Protein AF-A0A851TRY1-F1 (afdb_monomer)

Secondary structure (DSSP, 8-state):
-PPPPS-----TTT-HHHHHHHHHTTPPP---B-TTSBB-TTS-GGGTT-BHHHHHHHHHHHHHHTT----------PPP----

Mean predicted aligned error: 4.32 Å

Organism: NCBI:txid1977171

pLDDT: mean 92.41, std 9.35, range [51.31, 98.19]

Radius of gyration: 14.93 Å; Cα contacts (8 Å, |Δi|>4): 65; chains: 1; bounding box: 34×34×36 Å

Nearest PDB structures (foldseek):
  1wka-assembly1_A  TM=9.484E-01  e=8.516E-04  Thermus thermophilus
  8c9f-assembly1_A  TM=9.452E-01  e=1.957E-01  Priestia megaterium
  8wnj-assembly1_A  TM=8.700E-01  e=3.608E-01  Helicobacter pylori
  8c9d-assembly1_A  TM=7.908E-01  e=5.806E-01  Priestia megaterium

Foldseek 3Di:
DPDDDPDDDQQLQPDVVSVVVCVVVVHDHDDQADPVQAGHPPPPPVRGRPHPVRCVVVVVVVCVVVVNDPDDDDDDDDDDDDPD

Sequence (84 aa):
VPVSPGAVKVTPGHSPADLALARAQGLPLLSVINEDGTLCPPGGGWLQGVPRFAARPQVLAALAERRLLRGTREHPMTLPLCRY

Solvent-accessible surface area (backbone atoms only — not comparable to full-atom values): 5532 Å² total; per-residue (Å²): 130,88,81,69,70,99,69,80,90,80,47,41,58,80,33,76,70,32,31,56,52,26,62,78,69,72,50,82,83,58,57,39,61,45,96,90,40,23,25,31,78,82,61,44,79,95,43,52,69,35,44,56,76,72,41,47,64,54,53,52,49,57,29,45,78,69,69,68,57,89,77,86,74,94,75,94,76,91,76,91,70,88,88,127

InterPro domains:
  IPR002303 Valine-tRNA ligase [PTHR11946] (6-83)
  IPR009008 Valyl/Leucyl/Isoleucyl-tRNA synthetase, editing domain [G3DSA:3.90.740.10] (4-83)
  IPR009008 Valyl/Leucyl/Isoleucyl-tRNA synthetase, editing domain [SSF50677] (6-79)

Structure (mmCIF, N/CA/C/O backbone):
data_AF-A0A851TRY1-F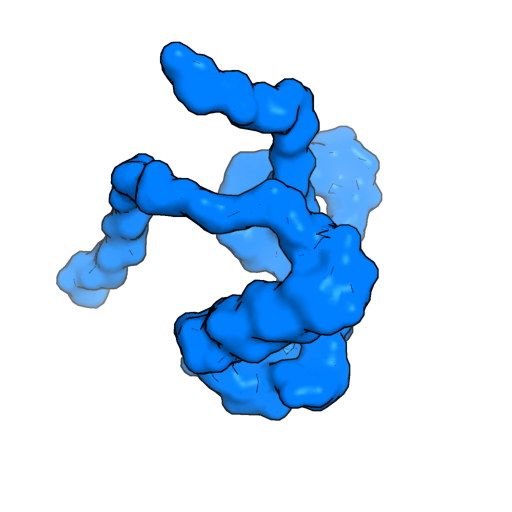1
#
_entry.id   AF-A0A851TRY1-F1
#
loop_
_atom_site.group_PDB
_atom_site.id
_atom_site.type_symbol
_atom_site.label_atom_id
_atom_site.label_alt_id
_atom_site.label_comp_id
_atom_site.label_asym_id
_atom_site.label_entity_id
_atom_site.label_seq_id
_atom_site.pdbx_PDB_ins_code
_atom_site.Cartn_x
_atom_site.Cartn_y
_atom_site.Cartn_z
_atom_site.occupancy
_atom_site.B_iso_or_equiv
_atom_site.auth_seq_id
_atom_site.auth_comp_id
_atom_site.auth_asym_id
_atom_site.auth_atom_id
_atom_site.pdbx_PDB_model_num
ATOM 1 N N . VAL A 1 1 ? -10.165 12.403 -24.420 1.00 51.31 1 VAL A N 1
ATOM 2 C CA . VAL A 1 1 ? -9.027 11.995 -23.561 1.00 51.31 1 VAL A CA 1
ATOM 3 C C . VAL A 1 1 ? -9.493 12.095 -22.118 1.00 51.31 1 VAL A C 1
ATOM 5 O O . VAL A 1 1 ? -9.968 13.168 -21.761 1.00 51.31 1 VAL A O 1
ATOM 8 N N . PRO A 1 2 ? -9.485 11.025 -21.309 1.00 54.38 2 PRO A N 1
ATOM 9 C CA . PRO A 1 2 ? -9.902 11.134 -19.918 1.00 54.38 2 PRO A CA 1
ATOM 10 C C . PRO A 1 2 ? -8.894 12.033 -19.202 1.00 54.38 2 PRO A C 1
ATOM 12 O O . PRO A 1 2 ? -7.711 11.707 -19.153 1.00 54.38 2 PRO A O 1
ATOM 15 N N . VAL A 1 3 ? -9.345 13.172 -18.684 1.00 58.06 3 VAL A N 1
ATOM 16 C CA . VAL A 1 3 ? -8.496 14.079 -17.909 1.00 58.06 3 VAL A CA 1
ATOM 17 C C . VAL A 1 3 ? -8.086 13.342 -16.634 1.00 58.06 3 VAL A C 1
ATOM 19 O O . VAL A 1 3 ? -8.934 12.921 -15.841 1.00 58.06 3 VAL A O 1
ATOM 22 N N . SER A 1 4 ? -6.789 13.100 -16.466 1.00 64.19 4 SER A N 1
ATOM 23 C CA . SER A 1 4 ? -6.248 12.699 -15.170 1.00 64.19 4 SER A CA 1
ATOM 24 C C . SER A 1 4 ? -6.232 13.937 -14.277 1.00 64.19 4 SER A C 1
ATOM 26 O O . SER A 1 4 ? -5.848 15.005 -14.758 1.00 64.19 4 SER A O 1
ATOM 28 N N . PRO A 1 5 ? -6.648 13.840 -13.004 1.00 68.81 5 PRO A N 1
ATOM 29 C CA . PRO A 1 5 ? -6.445 14.938 -12.071 1.00 68.81 5 PRO A CA 1
ATOM 30 C C . PRO A 1 5 ? -4.951 15.273 -12.091 1.00 68.81 5 PRO A C 1
ATOM 32 O O . PRO A 1 5 ? -4.131 14.362 -12.001 1.00 68.81 5 PRO A O 1
ATOM 35 N N . GLY A 1 6 ? -4.574 16.544 -12.227 1.00 87.62 6 GLY A N 1
ATOM 36 C CA . GLY A 1 6 ? -3.164 16.972 -12.236 1.00 87.62 6 GLY A CA 1
ATOM 37 C C . GLY A 1 6 ? -2.414 16.717 -10.917 1.00 87.62 6 GLY A C 1
ATOM 38 O O . GLY A 1 6 ? -1.313 17.220 -10.733 1.00 87.62 6 GLY A O 1
ATOM 39 N N . ALA A 1 7 ? -3.015 15.957 -10.000 1.00 90.88 7 ALA A N 1
ATOM 40 C CA . ALA A 1 7 ? -2.479 15.535 -8.721 1.00 90.88 7 ALA A CA 1
ATOM 41 C C . ALA A 1 7 ? -2.578 14.007 -8.595 1.00 90.88 7 ALA A C 1
ATOM 43 O O . ALA A 1 7 ? -3.583 13.395 -8.968 1.00 90.88 7 ALA A O 1
ATOM 44 N N . VAL A 1 8 ? -1.537 13.401 -8.028 1.00 92.50 8 VAL A N 1
ATOM 45 C CA . VAL A 1 8 ? -1.410 11.952 -7.825 1.00 92.50 8 VAL A CA 1
ATOM 46 C C . VAL A 1 8 ? -1.140 11.639 -6.354 1.00 92.50 8 VAL A C 1
ATOM 48 O O . VAL A 1 8 ? -0.664 12.490 -5.605 1.00 92.50 8 VAL A O 1
ATOM 51 N N . LYS A 1 9 ? -1.449 10.410 -5.925 1.00 93.44 9 LYS A N 1
ATOM 52 C CA . LYS A 1 9 ? -1.086 9.935 -4.581 1.00 93.44 9 LYS A CA 1
ATOM 53 C C . LYS A 1 9 ? 0.429 9.717 -4.472 1.00 93.44 9 LYS A C 1
ATOM 55 O O . LYS A 1 9 ? 1.046 9.314 -5.452 1.00 93.44 9 LYS A O 1
ATOM 60 N N . VAL A 1 10 ? 0.978 9.873 -3.265 1.00 95.00 10 VAL A N 1
ATOM 61 C CA . VAL A 1 10 ? 2.376 9.549 -2.929 1.00 95.00 10 VAL A CA 1
ATOM 62 C C . VAL A 1 10 ? 2.387 8.475 -1.839 1.00 95.00 10 VAL A C 1
ATOM 64 O O . VAL A 1 10 ? 1.804 8.651 -0.773 1.00 95.00 10 VAL A O 1
ATOM 67 N N . THR A 1 11 ? 3.015 7.339 -2.124 1.00 95.50 11 THR A N 1
ATOM 68 C CA . THR A 1 11 ? 3.043 6.122 -1.300 1.00 95.50 11 THR A CA 1
ATOM 69 C C . THR A 1 11 ? 4.468 5.548 -1.212 1.00 95.50 11 THR A C 1
ATOM 71 O O . THR A 1 11 ? 4.781 4.576 -1.901 1.00 95.50 11 THR A O 1
ATOM 74 N N . PRO A 1 12 ? 5.346 6.119 -0.362 1.00 95.81 12 PRO A N 1
ATOM 75 C CA . PRO A 1 12 ? 6.788 5.828 -0.370 1.00 95.81 12 PRO A CA 1
ATOM 76 C C . PRO A 1 12 ? 7.147 4.365 -0.089 1.00 95.81 12 PRO A C 1
ATOM 78 O O . PRO A 1 12 ? 8.122 3.858 -0.630 1.00 95.81 12 PRO A O 1
ATOM 81 N N . GLY A 1 13 ? 6.345 3.664 0.718 1.00 95.50 13 GLY A N 1
ATOM 82 C CA . GLY A 1 13 ? 6.553 2.243 1.008 1.00 95.50 13 GLY A CA 1
ATOM 83 C C . GLY A 1 13 ? 6.213 1.290 -0.143 1.00 95.50 13 GLY A C 1
ATOM 84 O O . GLY A 1 13 ? 6.520 0.110 -0.039 1.00 95.50 13 GLY A O 1
ATOM 85 N N . HIS A 1 14 ? 5.579 1.769 -1.224 1.00 95.12 14 HIS A N 1
ATOM 86 C CA . HIS A 1 14 ? 4.969 0.906 -2.254 1.00 95.12 14 HIS A CA 1
ATOM 87 C C . HIS A 1 14 ? 5.240 1.348 -3.698 1.00 95.12 14 HIS A C 1
ATOM 89 O O . HIS A 1 14 ? 4.701 0.759 -4.633 1.00 95.12 14 HIS A O 1
ATOM 95 N N . SER A 1 15 ? 6.036 2.398 -3.905 1.00 94.81 15 SER A N 1
ATOM 96 C CA . SER A 1 15 ? 6.377 2.927 -5.229 1.00 94.81 15 SER A CA 1
ATOM 97 C C . SER A 1 15 ? 7.804 3.487 -5.213 1.00 94.81 15 SER A C 1
ATOM 99 O O . SER A 1 15 ? 8.083 4.394 -4.426 1.00 94.81 15 SER A O 1
ATOM 101 N N . PRO A 1 16 ? 8.714 3.006 -6.085 1.00 94.50 16 PRO A N 1
ATOM 102 C CA . PRO A 1 16 ? 10.079 3.530 -6.160 1.00 94.50 16 PRO A CA 1
ATOM 103 C C . PRO A 1 16 ? 10.145 5.028 -6.492 1.00 94.50 16 PRO A C 1
ATOM 105 O O . PRO A 1 16 ? 10.976 5.745 -5.937 1.00 94.50 16 PRO A O 1
ATOM 108 N N . ALA A 1 17 ? 9.249 5.513 -7.360 1.00 94.62 17 ALA A N 1
ATOM 109 C CA . ALA A 1 17 ? 9.170 6.932 -7.706 1.00 94.62 17 ALA A CA 1
ATOM 110 C C . ALA A 1 17 ? 8.735 7.778 -6.496 1.00 94.62 17 ALA A C 1
ATOM 112 O O . ALA A 1 17 ? 9.340 8.812 -6.206 1.00 94.62 17 ALA A O 1
ATOM 113 N N . ASP A 1 18 ? 7.745 7.295 -5.741 1.00 97.06 18 ASP A N 1
ATOM 114 C CA . ASP A 1 18 ? 7.241 7.979 -4.548 1.00 97.06 18 ASP A CA 1
ATOM 115 C C . ASP A 1 18 ? 8.294 7.983 -3.430 1.00 97.06 18 ASP A C 1
ATOM 117 O O . ASP A 1 18 ? 8.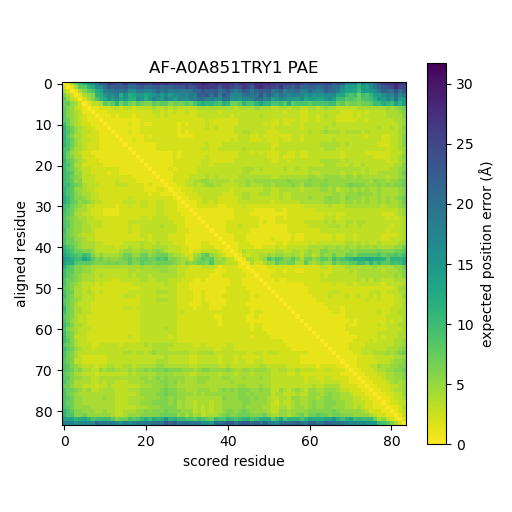399 8.959 -2.690 1.00 97.06 18 ASP A O 1
ATOM 121 N N . LEU A 1 19 ? 9.098 6.918 -3.318 1.00 97.00 19 LEU A N 1
ATOM 122 C CA . LEU A 1 19 ? 10.204 6.829 -2.363 1.00 97.00 19 LEU A CA 1
ATOM 123 C C . LEU A 1 19 ? 11.293 7.870 -2.644 1.00 97.00 19 LEU A C 1
ATOM 125 O O . LEU A 1 19 ? 11.784 8.512 -1.714 1.00 97.00 19 LEU A O 1
ATOM 129 N N . ALA A 1 20 ? 11.676 8.048 -3.912 1.00 96.56 20 ALA A N 1
ATOM 130 C CA . ALA A 1 20 ? 12.664 9.053 -4.303 1.00 96.56 20 ALA A CA 1
ATOM 131 C C . ALA A 1 20 ? 12.171 10.473 -3.983 1.00 96.56 20 ALA A C 1
ATOM 133 O O . ALA A 1 20 ? 12.901 11.257 -3.372 1.00 96.56 20 ALA A O 1
ATOM 134 N N . LEU A 1 21 ? 10.908 10.768 -4.314 1.00 95.88 21 LEU A N 1
ATOM 135 C CA . LEU A 1 21 ? 10.263 12.035 -3.973 1.00 95.88 21 LEU A CA 1
ATOM 136 C C . LEU A 1 21 ? 10.217 12.254 -2.454 1.00 95.88 21 LEU A C 1
ATOM 138 O O . LEU A 1 21 ? 10.594 13.318 -1.972 1.00 95.88 21 LEU A O 1
ATOM 142 N N . ALA A 1 22 ? 9.805 11.241 -1.693 1.00 96.12 22 ALA A N 1
ATOM 143 C CA . ALA A 1 22 ? 9.722 11.317 -0.240 1.00 96.12 22 ALA A CA 1
ATOM 144 C C . ALA A 1 22 ? 11.071 11.605 0.416 1.00 96.12 22 ALA A C 1
ATOM 146 O O . ALA A 1 22 ? 11.139 12.459 1.293 1.00 96.12 22 ALA A O 1
ATOM 147 N N . ARG A 1 23 ? 12.152 10.963 -0.042 1.00 95.56 23 ARG A N 1
ATOM 148 C CA . ARG A 1 23 ? 13.511 11.236 0.451 1.00 95.56 23 ARG A CA 1
ATOM 149 C C . ARG A 1 23 ? 13.936 12.675 0.181 1.00 95.56 23 ARG A C 1
ATOM 151 O O . ARG A 1 23 ? 14.468 13.319 1.077 1.00 95.56 23 ARG A O 1
ATOM 158 N N . ALA A 1 24 ? 13.661 13.186 -1.019 1.00 96.44 24 ALA A N 1
ATOM 159 C CA . ALA A 1 24 ? 13.985 14.565 -1.378 1.00 96.44 24 ALA A CA 1
ATOM 160 C C . ALA A 1 24 ? 13.196 15.601 -0.557 1.00 96.44 24 ALA A C 1
ATOM 162 O O . ALA A 1 24 ? 13.670 16.715 -0.362 1.00 96.44 24 ALA A O 1
ATOM 163 N N . GLN A 1 25 ? 11.998 15.242 -0.089 1.00 96.50 25 GLN A N 1
ATOM 164 C CA . GLN A 1 25 ? 11.100 16.119 0.669 1.00 96.50 25 GLN A CA 1
ATOM 165 C C . GLN A 1 25 ? 11.087 15.826 2.181 1.00 96.50 25 GLN A C 1
ATOM 167 O O . GLN A 1 25 ? 10.303 16.427 2.910 1.00 96.50 25 GLN A O 1
ATOM 172 N N . GLY A 1 26 ? 11.916 14.893 2.666 1.00 95.69 26 GLY A N 1
ATOM 173 C CA . GLY A 1 26 ? 11.962 14.507 4.081 1.00 95.69 26 GLY A CA 1
ATOM 174 C C . GLY A 1 26 ? 10.674 13.860 4.612 1.00 95.69 26 GLY A C 1
ATOM 175 O O . GLY A 1 26 ? 10.382 13.966 5.801 1.00 95.69 26 GLY A O 1
ATOM 176 N N . LEU A 1 27 ? 9.882 13.211 3.752 1.00 95.75 27 LEU A N 1
ATOM 177 C CA . LEU A 1 27 ? 8.641 12.545 4.156 1.00 95.75 27 LEU A CA 1
ATOM 178 C C . LEU A 1 27 ? 8.926 11.197 4.846 1.00 95.75 27 LEU A C 1
ATOM 180 O O . LEU A 1 27 ? 9.835 10.472 4.429 1.00 95.75 27 LEU A O 1
ATOM 184 N N . PRO A 1 28 ? 8.128 10.812 5.859 1.00 93.75 28 PRO A N 1
ATOM 185 C CA . PRO A 1 28 ? 8.302 9.545 6.556 1.00 93.75 28 PRO A CA 1
ATOM 186 C C . PRO A 1 28 ? 8.012 8.347 5.647 1.00 93.75 28 PRO A C 1
ATOM 188 O O . PRO A 1 28 ? 7.114 8.369 4.801 1.00 93.75 28 PRO A O 1
ATOM 191 N N . LEU A 1 29 ? 8.748 7.260 5.876 1.00 94.50 29 LEU A N 1
ATOM 192 C CA . LEU A 1 29 ? 8.506 5.981 5.221 1.00 94.50 29 LEU A CA 1
ATOM 193 C C . LEU A 1 29 ? 7.479 5.177 6.023 1.00 94.50 29 LEU A C 1
ATOM 195 O O . LEU A 1 29 ? 7.743 4.783 7.155 1.00 94.50 29 LEU A O 1
ATOM 199 N N . LEU A 1 30 ? 6.323 4.913 5.417 1.00 92.31 30 LEU A N 1
ATOM 200 C CA . LEU A 1 30 ? 5.263 4.091 6.000 1.00 92.31 30 LEU A CA 1
ATOM 201 C C . LEU A 1 30 ? 4.908 2.946 5.047 1.00 92.31 30 LEU A C 1
ATOM 203 O O . LEU A 1 30 ? 4.733 3.166 3.844 1.00 92.31 30 LEU A O 1
ATOM 207 N N . SER A 1 31 ? 4.760 1.741 5.600 1.00 95.06 31 SER A N 1
ATOM 208 C CA . SER A 1 31 ? 4.191 0.583 4.910 1.00 95.06 31 SER A CA 1
ATOM 209 C C . SER A 1 31 ? 2.911 0.135 5.609 1.00 95.06 31 SER A C 1
ATOM 211 O O . SER A 1 31 ? 2.760 0.306 6.812 1.00 95.06 31 SER A O 1
ATOM 213 N N . VAL A 1 32 ? 1.983 -0.416 4.829 1.00 96.88 32 VAL A N 1
ATOM 214 C CA . VAL A 1 32 ? 0.699 -0.967 5.297 1.00 96.88 32 VAL A CA 1
ATOM 215 C C . VAL A 1 32 ? 0.481 -2.383 4.764 1.00 96.88 32 VAL A C 1
ATOM 217 O O . VAL A 1 32 ? -0.615 -2.919 4.879 1.00 96.88 32 VAL A O 1
ATOM 220 N N . ILE A 1 33 ? 1.503 -2.961 4.124 1.00 97.25 33 ILE A N 1
ATOM 221 C CA . ILE A 1 33 ? 1.482 -4.301 3.541 1.00 97.25 33 ILE A CA 1
ATOM 222 C C . ILE A 1 33 ? 2.708 -5.036 4.082 1.00 97.25 33 ILE A C 1
ATOM 224 O O . ILE A 1 33 ? 3.829 -4.544 3.937 1.00 97.25 33 ILE A O 1
ATOM 228 N N . ASN A 1 34 ? 2.476 -6.182 4.712 1.00 96.56 34 ASN A N 1
ATOM 229 C CA . ASN A 1 34 ? 3.505 -7.104 5.177 1.00 96.56 34 ASN A CA 1
ATOM 230 C C . ASN A 1 34 ? 4.160 -7.846 4.001 1.00 96.56 34 ASN A C 1
ATOM 232 O O . ASN A 1 34 ? 3.633 -7.875 2.886 1.00 96.56 34 ASN A O 1
ATOM 236 N N . GLU A 1 35 ? 5.284 -8.509 4.268 1.00 96.19 35 GLU A N 1
ATOM 237 C CA . GLU A 1 35 ? 6.003 -9.329 3.281 1.00 96.19 35 GLU A CA 1
ATOM 238 C C . GLU A 1 35 ? 5.159 -10.502 2.752 1.00 96.19 35 GLU A C 1
ATOM 240 O O . GLU A 1 35 ? 5.241 -10.843 1.574 1.00 96.19 35 GLU A O 1
ATOM 245 N N . ASP A 1 36 ? 4.272 -11.058 3.583 1.00 96.75 36 ASP A N 1
ATOM 246 C CA . ASP A 1 36 ? 3.308 -12.100 3.196 1.00 96.75 36 ASP A CA 1
ATOM 247 C C . ASP A 1 36 ? 2.138 -11.566 2.339 1.00 96.75 36 ASP A C 1
ATOM 249 O O . ASP A 1 36 ? 1.287 -12.320 1.862 1.00 96.75 36 ASP A O 1
ATOM 253 N N . GLY A 1 37 ? 2.084 -10.250 2.112 1.00 96.75 37 GLY A N 1
ATOM 254 C CA . GLY A 1 37 ? 1.058 -9.596 1.316 1.00 96.75 37 GLY A CA 1
ATOM 255 C C . GLY A 1 37 ? -0.250 -9.296 2.049 1.00 96.75 37 GLY A C 1
ATOM 256 O O . GLY A 1 37 ? -1.207 -8.877 1.383 1.00 96.75 37 GLY A O 1
ATOM 257 N N . THR A 1 38 ? -0.309 -9.489 3.367 1.00 97.81 38 THR A N 1
ATOM 258 C CA . THR A 1 38 ? -1.436 -9.075 4.216 1.00 97.81 38 THR A CA 1
ATOM 259 C C . THR A 1 38 ? -1.324 -7.606 4.617 1.00 97.81 38 THR A C 1
ATOM 261 O O . THR A 1 38 ? -0.234 -7.033 4.619 1.00 97.81 38 THR A O 1
ATOM 264 N N . LEU A 1 39 ? -2.450 -6.953 4.920 1.00 97.88 39 LEU A N 1
ATOM 265 C CA . LEU A 1 39 ? -2.429 -5.580 5.420 1.00 97.88 39 LEU A CA 1
ATOM 266 C C . LEU A 1 39 ? -2.070 -5.522 6.909 1.00 97.88 39 LEU A C 1
ATOM 268 O O . LEU A 1 39 ? -2.483 -6.365 7.705 1.00 97.88 39 LEU A O 1
ATOM 272 N N . CYS A 1 40 ? -1.328 -4.486 7.290 1.00 96.19 40 CYS A N 1
ATOM 273 C CA . CYS A 1 40 ? -0.859 -4.253 8.652 1.00 96.19 40 CYS A CA 1
ATOM 274 C C . CYS A 1 40 ? -1.068 -2.793 9.091 1.00 96.19 40 CYS A C 1
ATOM 276 O O . CYS A 1 40 ? -1.309 -1.915 8.251 1.00 96.19 40 CYS A O 1
ATOM 278 N N . PRO A 1 41 ? -1.014 -2.498 10.405 1.00 94.81 41 PRO A N 1
ATOM 279 C CA . PRO A 1 41 ? -1.037 -1.121 10.890 1.00 94.81 41 PRO A CA 1
ATOM 280 C C . PRO A 1 41 ? 0.087 -0.281 10.251 1.00 9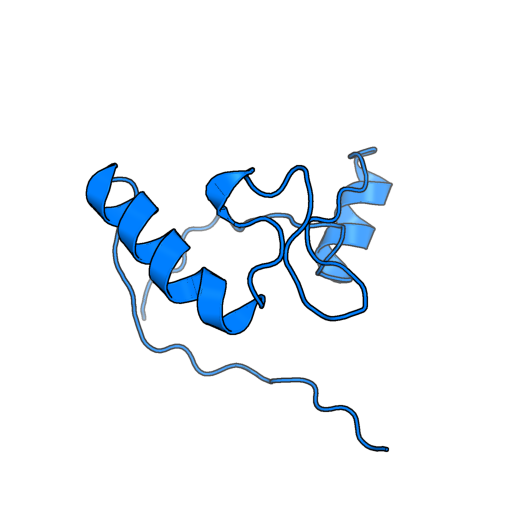4.81 41 PRO A C 1
ATOM 282 O O . PRO A 1 41 ? 1.198 -0.786 10.111 1.00 94.81 41 PRO A O 1
ATOM 285 N N . PRO A 1 42 ? -0.165 0.990 9.876 1.00 92.44 42 PRO A N 1
ATOM 286 C CA . PRO A 1 42 ? -1.355 1.798 10.168 1.00 92.44 42 PRO A CA 1
ATOM 287 C C . PRO A 1 42 ? -2.479 1.734 9.106 1.00 92.44 42 PRO A C 1
ATOM 289 O O . PRO A 1 42 ? -3.316 2.632 9.060 1.00 92.44 42 PRO A O 1
ATOM 292 N N . GLY A 1 43 ? -2.553 0.697 8.261 1.00 83.81 43 GLY A N 1
ATOM 293 C CA . GLY A 1 43 ? -3.485 0.577 7.120 1.00 83.81 43 GLY A CA 1
ATOM 294 C C . GLY A 1 43 ? -4.993 0.4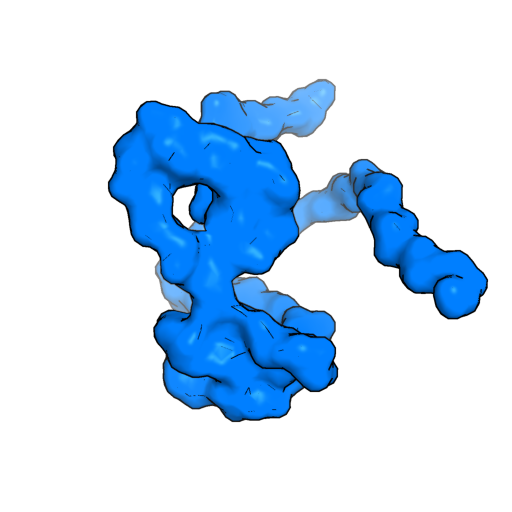93 7.420 1.00 83.81 43 GLY A C 1
ATOM 295 O O . GLY A 1 43 ? -5.772 0.183 6.521 1.00 83.81 43 GLY A O 1
ATOM 296 N N . GLY A 1 44 ? -5.413 0.782 8.654 1.00 82.69 44 GLY A N 1
ATOM 297 C CA . GLY A 1 44 ? -6.779 0.624 9.153 1.00 82.69 44 GLY A CA 1
ATOM 298 C C . GLY A 1 44 ? -6.993 -0.742 9.808 1.00 82.69 44 GLY A C 1
ATOM 299 O O . GLY A 1 44 ? -6.883 -1.773 9.154 1.00 82.69 44 GLY A O 1
ATOM 300 N N . GLY A 1 45 ? -7.331 -0.754 11.103 1.00 90.31 45 GLY A N 1
ATOM 301 C CA . GLY A 1 45 ? -7.435 -1.994 11.891 1.00 90.31 45 GLY A CA 1
ATOM 302 C C . GLY A 1 45 ? -8.457 -3.005 11.357 1.00 90.31 45 GLY A C 1
ATOM 303 O O . GLY A 1 45 ? -8.243 -4.205 11.458 1.00 90.31 45 GLY A O 1
ATOM 304 N N . TRP A 1 46 ? -9.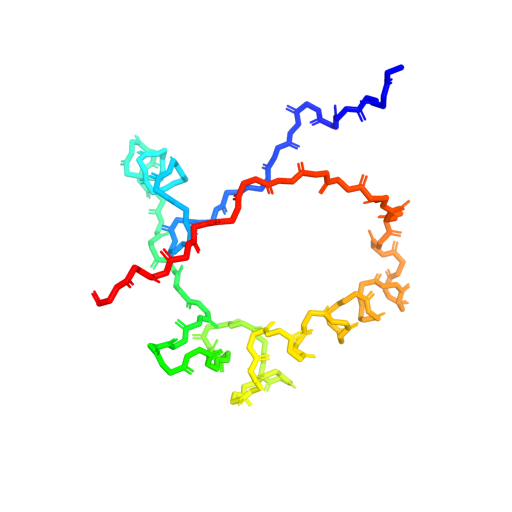517 -2.532 10.698 1.00 94.75 46 TRP A N 1
ATOM 305 C CA . TRP A 1 46 ? -10.554 -3.369 10.080 1.00 94.75 46 TRP A CA 1
ATOM 306 C C . TRP A 1 46 ? -10.066 -4.191 8.870 1.00 94.75 46 TRP A C 1
ATOM 308 O O . TRP A 1 46 ? -10.783 -5.071 8.406 1.00 94.75 46 TRP A O 1
ATOM 318 N N . LEU A 1 47 ? -8.857 -3.918 8.369 1.00 96.31 47 LEU A N 1
ATOM 319 C CA . LEU A 1 47 ? -8.215 -4.662 7.285 1.00 96.31 47 LEU A CA 1
ATOM 320 C C . LEU A 1 47 ? -7.012 -5.491 7.743 1.00 96.31 47 LEU A C 1
ATOM 322 O O . LEU A 1 47 ? -6.388 -6.155 6.917 1.00 96.31 47 LEU A O 1
ATOM 326 N N . GLN A 1 48 ? -6.645 -5.445 9.023 1.00 96.81 48 GLN A N 1
ATOM 327 C CA . GLN A 1 48 ? -5.447 -6.124 9.506 1.00 96.81 48 GLN A CA 1
ATOM 328 C C . GLN A 1 48 ? -5.516 -7.635 9.227 1.00 96.81 48 GLN A C 1
ATOM 330 O O . GLN A 1 48 ? -6.514 -8.287 9.520 1.00 96.81 48 GLN A O 1
ATOM 335 N N . GLY A 1 49 ? -4.455 -8.184 8.631 1.00 96.94 49 GLY A N 1
ATOM 336 C CA . GLY A 1 49 ? -4.375 -9.590 8.223 1.00 96.94 49 GLY A CA 1
ATOM 337 C C . GLY A 1 49 ? -5.095 -9.921 6.909 1.00 96.94 49 GLY A C 1
ATOM 338 O O . GLY A 1 49 ? -4.932 -11.022 6.388 1.00 96.94 49 GLY A O 1
ATOM 339 N N . VAL A 1 50 ? -5.852 -8.990 6.317 1.00 98.19 50 VAL A N 1
ATOM 340 C CA . VAL A 1 50 ? -6.544 -9.229 5.042 1.00 98.19 50 VAL A CA 1
ATOM 341 C C . VAL A 1 50 ? -5.536 -9.183 3.883 1.00 98.19 50 VAL A C 1
ATOM 343 O O . VAL A 1 50 ? -4.771 -8.219 3.782 1.00 98.19 50 VAL A O 1
ATOM 346 N N . PRO A 1 51 ? -5.534 -10.161 2.956 1.00 98.19 51 PRO A N 1
ATOM 347 C CA . PRO A 1 51 ? -4.682 -10.118 1.769 1.00 98.19 51 PRO A CA 1
ATOM 348 C C . PRO A 1 51 ? -4.944 -8.877 0.902 1.00 98.19 51 PRO A C 1
ATOM 350 O O . PRO A 1 51 ? -6.093 -8.546 0.601 1.00 98.19 51 PRO A O 1
ATOM 353 N N . ARG A 1 52 ? -3.882 -8.219 0.417 1.00 96.56 52 ARG A N 1
ATOM 354 C CA . ARG A 1 52 ? -3.948 -6.924 -0.300 1.00 96.56 52 ARG A CA 1
ATOM 355 C C . ARG A 1 52 ? -4.942 -6.865 -1.470 1.00 96.56 52 ARG A C 1
ATOM 357 O O . ARG A 1 52 ? -5.520 -5.813 -1.738 1.00 96.56 52 ARG A O 1
ATOM 364 N N . PHE A 1 53 ? -5.140 -7.973 -2.187 1.00 96.56 53 PHE A N 1
ATOM 365 C CA . PHE A 1 53 ? -6.083 -8.030 -3.310 1.00 96.56 53 PHE A CA 1
ATOM 366 C C . PHE A 1 53 ? -7.534 -8.193 -2.847 1.00 96.56 53 PHE A C 1
ATOM 368 O O . P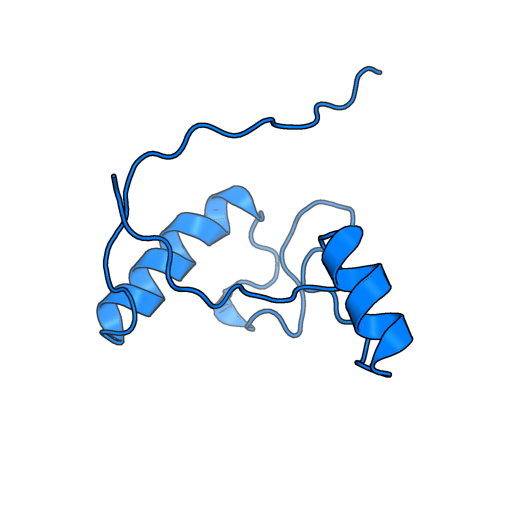HE A 1 53 ? -8.417 -7.572 -3.432 1.00 96.56 53 PHE A O 1
ATOM 375 N N . ALA A 1 54 ? -7.767 -8.939 -1.764 1.00 97.81 54 ALA A N 1
ATOM 376 C CA . ALA A 1 54 ? -9.080 -9.076 -1.138 1.00 97.81 54 ALA A CA 1
ATOM 377 C C . ALA A 1 54 ? -9.502 -7.799 -0.389 1.00 97.81 54 ALA A C 1
ATOM 379 O O . ALA A 1 54 ? -10.686 -7.478 -0.329 1.00 97.81 54 ALA A O 1
ATOM 380 N N . ALA A 1 55 ? -8.539 -7.029 0.126 1.00 97.50 55 ALA A N 1
ATOM 381 C CA . ALA A 1 55 ? -8.792 -5.749 0.786 1.00 97.50 55 ALA A CA 1
ATOM 382 C C . ALA A 1 55 ? -9.291 -4.659 -0.179 1.00 97.50 55 ALA A C 1
ATOM 384 O O . ALA A 1 55 ? -10.089 -3.803 0.197 1.00 97.50 55 ALA A O 1
ATOM 385 N N . ARG A 1 56 ? -8.844 -4.678 -1.442 1.00 96.81 56 ARG A N 1
ATOM 386 C CA . ARG A 1 56 ? -9.164 -3.638 -2.433 1.00 96.81 56 ARG A CA 1
ATOM 387 C C . ARG A 1 56 ? -10.666 -3.380 -2.630 1.00 96.81 56 ARG A C 1
ATOM 389 O O . ARG A 1 56 ? -11.048 -2.212 -2.536 1.00 96.81 56 ARG A O 1
ATOM 396 N N . PRO A 1 57 ? -11.525 -4.384 -2.896 1.00 97.38 57 PRO A N 1
ATOM 397 C CA . PRO A 1 57 ? -12.962 -4.145 -3.024 1.00 97.38 57 PRO A CA 1
ATOM 398 C C . PRO A 1 57 ? -13.584 -3.598 -1.733 1.00 97.38 57 PRO A C 1
ATOM 400 O O . PRO A 1 57 ? -14.462 -2.743 -1.806 1.00 97.38 57 PRO A O 1
ATOM 403 N N . GLN A 1 58 ? -13.091 -4.002 -0.559 1.00 97.38 58 GLN A N 1
ATOM 404 C CA . GLN A 1 58 ? -13.597 -3.491 0.718 1.00 97.38 58 GLN A CA 1
ATOM 405 C C . GLN A 1 58 ? -13.232 -2.013 0.926 1.00 97.38 58 GLN A C 1
ATOM 407 O O . GLN A 1 58 ? -14.062 -1.223 1.367 1.00 97.38 58 GLN A O 1
ATOM 412 N N . VAL A 1 59 ? -12.015 -1.601 0.545 1.00 96.38 59 VAL A N 1
ATOM 413 C CA . VAL A 1 59 ? -11.610 -0.182 0.546 1.00 96.38 59 VAL A CA 1
ATOM 414 C C . VAL A 1 59 ? -12.490 0.637 -0.397 1.00 96.38 59 VAL A C 1
ATOM 416 O O . VAL A 1 59 ? -12.909 1.736 -0.037 1.00 96.38 59 VAL A O 1
ATOM 419 N N . LEU A 1 60 ? -12.800 0.114 -1.589 1.00 97.12 60 LEU A N 1
ATOM 420 C CA . LEU A 1 60 ? -13.700 0.787 -2.530 1.00 97.12 60 LEU A CA 1
ATOM 421 C C . LEU A 1 60 ? -15.111 0.951 -1.954 1.00 97.12 60 LEU A C 1
ATOM 423 O O . LEU A 1 60 ? -15.662 2.047 -2.049 1.00 97.12 60 LEU A O 1
ATOM 427 N N . AL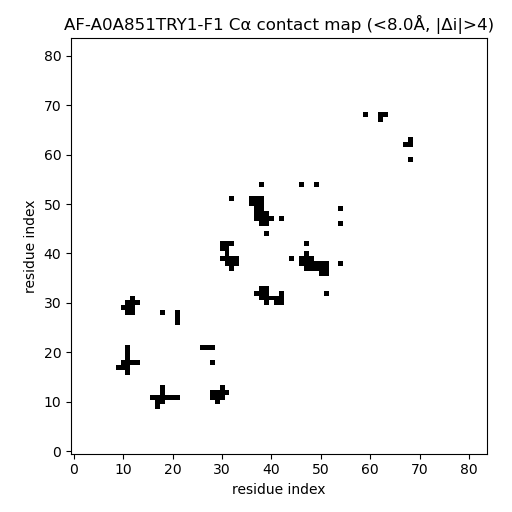A A 1 61 ? -15.660 -0.089 -1.319 1.00 97.19 61 ALA A N 1
ATOM 428 C CA . ALA A 1 61 ? -16.954 -0.022 -0.640 1.00 97.19 61 ALA A CA 1
ATOM 429 C C . ALA A 1 61 ? -16.947 1.036 0.475 1.00 97.19 61 ALA A C 1
ATOM 431 O O . ALA A 1 61 ? -17.778 1.942 0.466 1.00 97.19 61 ALA A O 1
ATOM 432 N N . ALA A 1 62 ? -15.934 1.025 1.345 1.00 96.94 62 ALA A N 1
ATOM 433 C CA . ALA A 1 62 ? -15.804 2.002 2.426 1.00 96.94 62 ALA A CA 1
ATOM 434 C C . ALA A 1 62 ? -15.654 3.451 1.915 1.00 96.94 62 ALA A C 1
ATOM 436 O O . ALA A 1 62 ? -16.145 4.395 2.536 1.00 96.94 62 ALA A O 1
ATOM 437 N N . LEU A 1 63 ? -14.974 3.666 0.781 1.00 97.38 63 LEU A N 1
ATOM 438 C CA . LEU A 1 63 ? -14.893 4.983 0.135 1.00 97.38 63 LEU A CA 1
ATOM 439 C C . LEU A 1 63 ? -16.232 5.407 -0.483 1.00 97.38 63 LEU A C 1
ATOM 441 O O . LEU A 1 63 ? -16.553 6.598 -0.459 1.00 97.38 63 LEU A O 1
ATOM 445 N N . ALA A 1 64 ? -17.001 4.467 -1.037 1.00 97.62 64 ALA A N 1
ATOM 446 C CA . ALA A 1 64 ? -18.321 4.724 -1.607 1.00 97.62 64 ALA A CA 1
ATOM 447 C C . ALA A 1 64 ? -19.350 5.077 -0.522 1.00 97.62 64 ALA A C 1
ATOM 449 O O . ALA A 1 64 ? -20.025 6.099 -0.639 1.00 97.62 64 ALA A O 1
ATOM 450 N N . GLU A 1 65 ? -19.398 4.310 0.569 1.00 98.00 65 GLU A N 1
ATOM 451 C CA . GLU A 1 65 ? -20.248 4.573 1.742 1.00 98.00 65 GLU A CA 1
ATOM 452 C C . GLU A 1 65 ? -19.999 5.971 2.322 1.00 98.00 65 GLU A C 1
ATOM 454 O O . GLU A 1 65 ? -20.933 6.702 2.650 1.00 98.00 65 GLU A O 1
ATOM 459 N N . ARG A 1 66 ? -18.729 6.393 2.363 1.00 97.56 66 ARG A N 1
ATOM 460 C CA . ARG A 1 66 ? -18.313 7.730 2.818 1.00 97.56 66 ARG A CA 1
ATOM 461 C C . ARG A 1 66 ? -18.466 8.829 1.763 1.00 97.56 66 ARG A C 1
ATOM 463 O O . ARG A 1 66 ? -18.095 9.969 2.028 1.00 97.56 66 ARG A O 1
ATOM 470 N N . ARG A 1 67 ? -18.973 8.515 0.565 1.00 97.56 67 ARG A N 1
ATOM 471 C CA . ARG A 1 67 ? -19.113 9.447 -0.575 1.00 97.56 67 ARG A CA 1
ATOM 472 C C . ARG A 1 67 ? -17.789 10.108 -1.007 1.00 97.56 67 ARG A C 1
ATOM 474 O O . ARG A 1 67 ? -17.770 11.219 -1.541 1.00 97.56 67 ARG A O 1
ATOM 481 N N . LEU A 1 68 ? -16.664 9.423 -0.795 1.00 97.00 68 LEU A N 1
ATOM 482 C CA . LEU A 1 68 ? -15.323 9.862 -1.202 1.00 97.00 68 LEU A CA 1
ATOM 483 C C . LEU A 1 68 ? -14.925 9.314 -2.580 1.00 97.00 68 LEU A C 1
ATOM 485 O O . LEU A 1 68 ? -14.125 9.935 -3.280 1.00 97.00 68 LEU A O 1
ATOM 489 N N . LEU A 1 69 ? -15.502 8.184 -2.999 1.00 96.06 69 LEU A N 1
ATOM 490 C CA . LEU A 1 69 ? -15.263 7.605 -4.319 1.00 96.06 69 LEU A CA 1
ATOM 491 C C . LEU A 1 69 ? -15.918 8.461 -5.417 1.00 96.06 69 LEU A C 1
ATOM 493 O O . LEU A 1 69 ? -17.131 8.637 -5.434 1.00 96.06 69 LEU A O 1
ATOM 497 N N . ARG A 1 70 ? -15.112 8.986 -6.348 1.00 93.25 70 ARG A N 1
ATOM 498 C CA . ARG A 1 70 ? -15.589 9.818 -7.473 1.00 93.25 70 ARG A CA 1
ATOM 499 C C . ARG A 1 70 ? -15.902 9.033 -8.748 1.00 93.25 70 ARG A C 1
ATOM 501 O O . ARG A 1 70 ? -16.544 9.568 -9.643 1.00 93.25 70 ARG A O 1
ATOM 508 N N . GLY A 1 71 ? -15.438 7.792 -8.845 1.00 92.25 71 GLY A N 1
ATOM 509 C CA . GLY A 1 71 ? -15.662 6.931 -10.001 1.00 92.25 71 GLY A CA 1
ATOM 510 C C . GLY A 1 71 ? -14.563 5.889 -10.162 1.00 92.25 71 GLY A C 1
ATOM 511 O O . GLY A 1 71 ? -13.502 5.980 -9.543 1.00 92.25 71 GLY A O 1
ATOM 5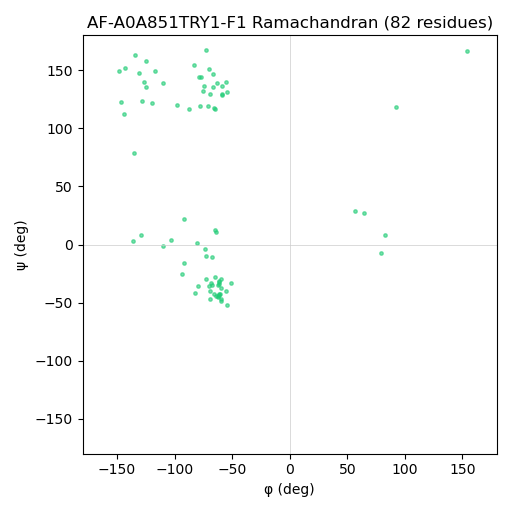12 N N . THR A 1 72 ? -14.827 4.900 -11.010 1.00 92.81 72 THR A N 1
ATOM 513 C CA . THR A 1 72 ? -13.859 3.881 -11.427 1.00 92.81 72 THR A CA 1
ATOM 514 C C . THR A 1 72 ? -13.892 3.770 -12.948 1.00 92.81 72 THR A C 1
ATOM 516 O O . THR A 1 72 ? -14.918 4.032 -13.573 1.00 92.81 72 THR A O 1
ATOM 519 N N . ARG A 1 73 ? -12.749 3.455 -13.553 1.00 91.56 73 ARG A N 1
ATOM 520 C CA . ARG A 1 73 ? -12.622 3.231 -14.995 1.00 91.56 73 ARG A CA 1
ATOM 521 C C . ARG A 1 73 ? -11.542 2.193 -15.241 1.00 91.56 73 ARG A C 1
ATOM 523 O O . ARG A 1 73 ? -10.582 2.131 -14.471 1.00 91.56 73 ARG A O 1
ATOM 530 N N . GLU A 1 74 ? -11.679 1.423 -16.311 1.00 93.81 74 GLU A N 1
ATOM 531 C CA . GLU A 1 74 ? -10.611 0.529 -16.740 1.00 93.81 74 GLU A CA 1
ATOM 532 C C . GLU A 1 74 ? -9.376 1.334 -17.143 1.00 93.81 74 GLU A C 1
ATOM 534 O O . GLU A 1 74 ? -9.461 2.406 -17.752 1.00 93.81 74 GLU A O 1
ATOM 539 N N . HIS A 1 75 ? -8.211 0.832 -16.750 1.00 89.50 75 HIS A N 1
ATOM 540 C CA . HIS A 1 75 ? -6.938 1.463 -17.042 1.00 89.50 75 HIS A CA 1
ATOM 541 C C . HIS A 1 75 ? -5.887 0.380 -17.299 1.00 89.50 75 HIS A C 1
ATOM 543 O O . HIS A 1 75 ? -5.538 -0.344 -16.362 1.00 89.50 75 HIS A O 1
ATOM 549 N N . PRO A 1 76 ? -5.387 0.245 -18.541 1.00 94.12 76 PRO A N 1
ATOM 550 C CA . PRO A 1 76 ? -4.314 -0.693 -18.825 1.00 94.12 76 PRO A CA 1
ATOM 551 C C . PRO A 1 76 ? -3.040 -0.236 -18.110 1.00 94.12 76 PRO A C 1
ATOM 553 O O . PRO A 1 76 ? -2.692 0.944 -18.133 1.00 94.12 76 PRO A O 1
ATOM 556 N N . MET A 1 77 ? -2.344 -1.175 -17.475 1.00 91.62 77 MET A N 1
ATOM 557 C CA . MET A 1 77 ? -1.088 -0.915 -16.776 1.00 91.62 77 MET A CA 1
ATOM 558 C C . MET A 1 77 ? -0.118 -2.078 -16.938 1.00 91.62 77 MET A C 1
ATOM 560 O O . MET A 1 77 ? -0.526 -3.231 -17.073 1.00 91.62 77 MET A O 1
ATOM 564 N N . THR A 1 78 ? 1.174 -1.774 -16.872 1.00 93.94 78 THR A N 1
ATOM 565 C CA . THR A 1 78 ? 2.227 -2.788 -16.832 1.00 93.94 78 THR A CA 1
ATOM 566 C C . THR A 1 78 ? 2.319 -3.363 -15.425 1.00 93.94 78 THR A C 1
ATOM 568 O O . THR A 1 78 ? 2.614 -2.636 -14.476 1.00 93.94 78 THR A O 1
ATOM 571 N N . LEU A 1 79 ? 2.091 -4.668 -15.285 1.00 91.06 79 LEU A N 1
ATOM 572 C CA . LEU A 1 79 ? 2.253 -5.373 -14.017 1.00 91.06 79 LEU A CA 1
ATOM 573 C C . LEU A 1 79 ? 3.615 -6.074 -13.985 1.00 91.06 79 LEU A C 1
ATOM 575 O O . LEU A 1 79 ? 3.872 -6.927 -14.839 1.00 91.06 79 LEU A O 1
ATOM 579 N N . PRO A 1 80 ? 4.497 -5.751 -13.022 1.00 90.69 80 PRO A N 1
ATOM 580 C CA . PRO A 1 80 ? 5.694 -6.543 -12.813 1.00 90.69 80 PRO A CA 1
ATOM 581 C C . PRO A 1 80 ? 5.292 -7.910 -12.252 1.00 90.69 80 PRO A C 1
ATOM 583 O O . PRO A 1 80 ? 4.548 -8.003 -11.274 1.00 90.69 80 PRO A O 1
ATOM 586 N N . LEU A 1 81 ? 5.793 -8.969 -12.878 1.00 91.94 81 LEU A N 1
ATOM 587 C CA . LEU A 1 81 ? 5.658 -10.340 -12.402 1.00 91.94 81 LEU A CA 1
ATOM 588 C C . LEU A 1 81 ? 7.029 -10.826 -11.942 1.00 91.94 81 LEU A C 1
ATOM 590 O O . LEU A 1 81 ? 8.037 -10.544 -12.598 1.00 91.94 81 LEU A O 1
ATOM 594 N N . CYS A 1 82 ? 7.060 -11.546 -10.819 1.00 91.56 82 CYS A N 1
ATOM 595 C CA . CYS A 1 82 ? 8.255 -12.284 -10.426 1.00 91.56 82 CYS A CA 1
ATOM 596 C C . CYS A 1 82 ? 8.581 -13.265 -11.553 1.00 91.56 82 CYS A C 1
ATOM 598 O O . CYS A 1 82 ? 7.681 -13.969 -12.016 1.00 91.56 82 CYS A O 1
ATOM 600 N N . ARG A 1 83 ? 9.824 -13.262 -12.041 1.00 86.81 83 ARG A N 1
ATOM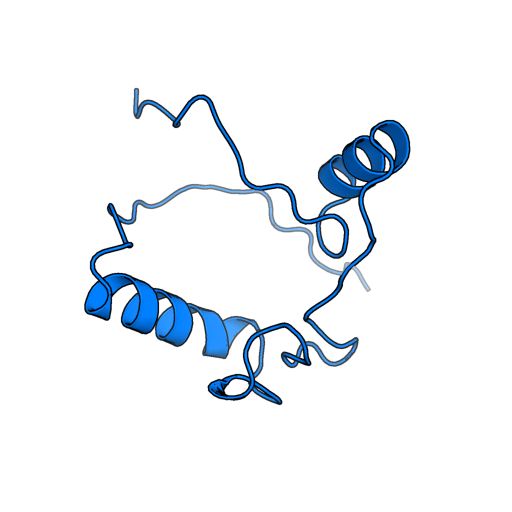 601 C CA . ARG A 1 83 ? 10.186 -14.156 -13.142 1.00 86.81 83 ARG A CA 1
ATOM 602 C C . ARG A 1 83 ? 10.515 -15.549 -12.633 1.00 86.81 83 ARG A C 1
ATOM 604 O O . ARG A 1 83 ? 10.034 -16.490 -13.247 1.00 86.81 83 ARG A O 1
ATOM 611 N N . TYR A 1 84 ? 11.231 -15.681 -11.526 1.00 70.81 84 TYR A N 1
ATOM 612 C CA . TYR A 1 84 ? 11.548 -16.937 -10.842 1.00 70.81 84 TYR A CA 1
ATOM 613 C C . TYR A 1 84 ? 12.385 -16.586 -9.614 1.00 70.81 84 TYR A C 1
ATOM 615 O O . TYR A 1 84 ? 13.197 -15.636 -9.730 1.00 70.81 84 TYR A O 1
#